Protein AF-A9KIR1-F1 (afdb_monomer)

Mean predicted aligned error: 11.6 Å

Nearest PDB structures (foldseek):
  5v1u-assembly2_B  TM=8.417E-01  e=5.362E-03  Thermobaculum terrenum ATCC BAA-798
  8hkr-assembly1_A  TM=7.792E-01  e=3.124E-01  Mycobacterium tuberculosis H37Rv
  2jps-assembly1_A  TM=5.452E-01  e=4.599E+00  Saccharomyces cerevisiae
  5jgm-assembly1_A-2  TM=2.901E-01  e=7.584E+00  Zymomonas mobilis subsp. mobilis ZM4 = ATCC 31821

Foldseek 3Di:
DDQDFQPCDVPQWDDDDQWIWGHDPVGIDIDGQLRRQLNVVRRLADDLLRSLVSSCVVNDPDDSVVSSVVSVVSQVVCVVRVRDDPVSPPVVVVVVVPVVVVPPPDDDDD

Sequence (110 aa):
MWNYKPCKMKYSYLYENESVIIYHGKGAIKLTSAGMYFWEFANGKRTVSELVDMIEEYLGLYDKQTIYKNTIKLMIDLHEKELIILNWDPLLKDRMSQDITDEIGGVVYE

InterPro domains:
  IPR008792 Coenzyme PQQ synthesis protein D [PF05402] (18-84)
  IPR041881 Coenzyme PQQ synthesis protein D superfamily [G3DSA:1.10.10.1150] (7-85)

Radius of gyration: 17.55 Å; Cα contacts (8 Å, |Δi|>4): 105; chains: 1; 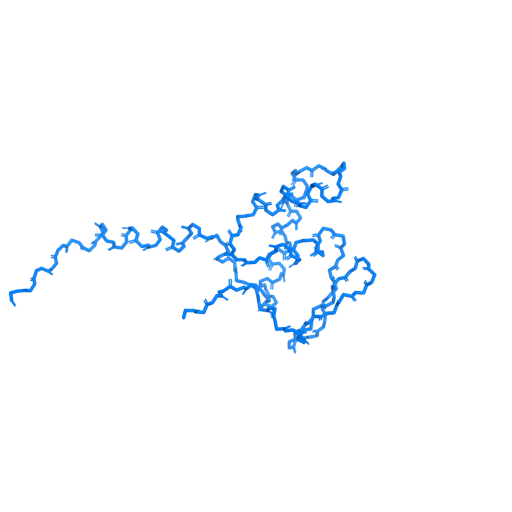bounding box: 41×52×40 Å

Solvent-accessible surface area (backbone atoms only — not comparable to full-atom values): 6666 Å² total; per-residue (Å²): 132,84,80,62,46,48,79,75,50,91,84,34,51,49,81,54,93,75,27,32,38,39,54,53,102,91,48,72,48,76,30,48,63,67,48,28,49,46,59,69,70,56,51,45,74,52,45,72,66,59,51,37,54,54,40,37,69,75,70,46,98,59,61,64,70,60,50,43,55,51,50,54,52,49,50,52,60,34,30,82,66,70,53,39,69,85,84,38,45,51,61,56,65,60,48,59,60,52,60,58,59,70,71,56,69,81,82,85,80,134

Structure (mmCIF, N/CA/C/O backbone):
data_AF-A9KIR1-F1
#
_entry.id   AF-A9KIR1-F1
#
loop_
_atom_site.group_PDB
_atom_site.id
_atom_site.type_symbol
_atom_site.label_atom_id
_atom_site.label_alt_id
_atom_site.label_comp_id
_atom_site.label_asym_id
_atom_site.label_entity_id
_atom_site.label_seq_id
_atom_site.pdbx_PDB_ins_code
_atom_site.Cartn_x
_atom_site.Cartn_y
_atom_site.Cartn_z
_atom_site.occupancy
_atom_site.B_iso_or_equiv
_atom_site.auth_seq_id
_atom_site.auth_comp_id
_atom_site.auth_asym_id
_atom_site.auth_atom_id
_atom_site.pdbx_PDB_model_num
ATOM 1 N N . MET A 1 1 ? 21.539 -9.207 9.187 1.00 31.80 1 MET A N 1
ATOM 2 C CA . MET A 1 1 ? 20.079 -9.367 9.363 1.00 31.80 1 MET A CA 1
ATOM 3 C C . MET A 1 1 ? 19.391 -8.452 8.356 1.00 31.80 1 MET A C 1
ATOM 5 O O . MET A 1 1 ? 19.521 -7.240 8.469 1.00 31.80 1 MET A O 1
ATOM 9 N N . TRP A 1 2 ? 18.798 -9.004 7.295 1.00 30.23 2 TRP A N 1
ATOM 10 C CA . TRP A 1 2 ? 18.184 -8.200 6.233 1.00 30.23 2 TRP A CA 1
ATOM 11 C C . TRP A 1 2 ? 16.809 -7.726 6.708 1.00 30.23 2 TRP A C 1
ATOM 13 O O . TRP A 1 2 ? 15.902 -8.529 6.915 1.00 30.23 2 TRP A O 1
ATOM 23 N N . ASN A 1 3 ? 16.681 -6.420 6.940 1.00 38.34 3 ASN A N 1
ATOM 24 C CA . ASN A 1 3 ? 15.409 -5.779 7.251 1.00 38.34 3 ASN A CA 1
ATOM 25 C C . ASN A 1 3 ? 14.489 -5.921 6.031 1.00 38.34 3 ASN A C 1
ATOM 27 O O . ASN A 1 3 ? 14.649 -5.191 5.055 1.00 38.34 3 ASN A O 1
ATOM 31 N N . TYR A 1 4 ? 13.553 -6.871 6.081 1.00 39.56 4 TYR A N 1
ATOM 32 C CA . TYR A 1 4 ? 12.512 -7.052 5.070 1.00 39.56 4 TYR A CA 1
ATOM 33 C C . TYR A 1 4 ? 11.566 -5.847 5.098 1.00 39.56 4 TYR A C 1
ATOM 35 O O . TYR A 1 4 ? 10.570 -5.825 5.815 1.00 39.56 4 TYR A O 1
ATOM 43 N N . LYS A 1 5 ? 11.914 -4.812 4.338 1.00 46.56 5 LYS A N 1
ATOM 44 C CA . LYS A 1 5 ? 10.958 -3.820 3.853 1.00 46.56 5 LYS A CA 1
ATOM 45 C C . LYS A 1 5 ? 10.278 -4.419 2.606 1.00 46.56 5 LYS A C 1
ATOM 47 O O . LYS A 1 5 ? 10.885 -5.285 1.971 1.00 46.56 5 LYS A O 1
ATOM 52 N N . PRO A 1 6 ? 9.091 -3.942 2.183 1.00 53.19 6 PRO A N 1
ATOM 53 C CA . PRO A 1 6 ? 8.756 -4.023 0.751 1.00 53.19 6 PRO A CA 1
ATOM 54 C C . PRO A 1 6 ? 9.975 -3.560 -0.045 1.00 53.19 6 PRO A C 1
ATOM 56 O O . PRO A 1 6 ? 10.718 -2.728 0.480 1.00 53.19 6 PRO A O 1
ATOM 59 N N . CYS A 1 7 ? 10.197 -4.075 -1.253 1.00 55.50 7 CYS A N 1
ATOM 60 C CA . CYS A 1 7 ? 11.360 -3.773 -2.095 1.00 55.50 7 CYS A CA 1
ATOM 61 C C . CYS A 1 7 ? 11.441 -2.275 -2.486 1.00 55.50 7 CYS A C 1
ATOM 63 O O . CYS A 1 7 ? 11.311 -1.891 -3.643 1.00 55.50 7 CYS A O 1
ATOM 65 N N . LYS A 1 8 ? 11.659 -1.399 -1.504 1.00 55.91 8 LYS A N 1
ATOM 66 C CA . LYS A 1 8 ? 11.862 0.039 -1.595 1.00 55.91 8 LYS A CA 1
ATOM 67 C C . LYS A 1 8 ? 13.346 0.234 -1.839 1.00 55.91 8 LYS A C 1
ATOM 69 O O . LYS A 1 8 ? 14.107 0.558 -0.926 1.00 55.91 8 LYS A O 1
ATOM 74 N N . MET A 1 9 ? 13.774 -0.015 -3.070 1.00 63.16 9 MET A N 1
ATOM 75 C CA . MET A 1 9 ? 15.053 0.516 -3.517 1.00 63.16 9 MET A CA 1
ATOM 76 C C . MET A 1 9 ? 14.840 2.007 -3.779 1.00 63.16 9 MET A C 1
ATOM 78 O O . MET A 1 9 ? 13.855 2.397 -4.392 1.00 63.16 9 MET A O 1
ATOM 82 N N . LYS A 1 10 ? 15.744 2.865 -3.295 1.00 55.31 10 LYS A N 1
ATOM 83 C CA . LYS A 1 10 ? 15.602 4.337 -3.349 1.00 55.31 10 LYS A CA 1
ATOM 84 C C . LYS A 1 10 ? 15.368 4.896 -4.770 1.00 55.31 10 LYS A C 1
ATOM 86 O O . LYS A 1 10 ? 14.944 6.033 -4.909 1.00 55.31 10 LYS A O 1
ATOM 91 N N . TYR A 1 11 ? 15.627 4.093 -5.802 1.00 62.25 11 TYR A N 1
ATOM 92 C CA . TYR A 1 11 ? 15.481 4.433 -7.219 1.00 62.25 11 TYR A CA 1
ATOM 93 C C . TYR A 1 11 ? 14.358 3.661 -7.933 1.00 62.25 11 TYR A C 1
ATOM 95 O O . TYR A 1 11 ? 14.223 3.782 -9.145 1.00 62.25 11 TYR A O 1
ATOM 103 N N . SER A 1 12 ? 13.569 2.852 -7.216 1.00 75.00 12 SER A N 1
ATOM 104 C CA . SER A 1 12 ? 12.467 2.069 -7.793 1.00 75.00 12 SER A CA 1
ATOM 105 C C . SER A 1 12 ? 11.098 2.728 -7.630 1.00 75.00 12 SER A C 1
ATOM 107 O O . SER A 1 12 ? 10.098 2.134 -8.017 1.00 75.00 12 SER A O 1
ATOM 109 N N . TYR A 1 13 ? 11.017 3.941 -7.076 1.00 85.50 13 TYR A N 1
ATOM 110 C CA . TYR A 1 13 ? 9.764 4.687 -6.994 1.00 85.50 13 TYR A CA 1
ATOM 111 C C . TYR A 1 13 ? 9.982 6.205 -6.962 1.00 85.50 13 TYR A C 1
ATOM 113 O O . TYR A 1 13 ? 11.051 6.681 -6.581 1.00 85.50 13 TYR A O 1
ATOM 121 N N . LEU A 1 14 ? 8.954 6.954 -7.354 1.00 89.12 14 LEU A N 1
ATOM 122 C CA . LEU A 1 14 ? 8.921 8.413 -7.402 1.00 89.12 14 LEU A CA 1
ATOM 123 C C . LEU A 1 14 ? 7.596 8.914 -6.820 1.00 89.12 14 LEU A C 1
ATOM 125 O O . LEU A 1 14 ? 6.537 8.410 -7.183 1.00 89.12 14 LEU A 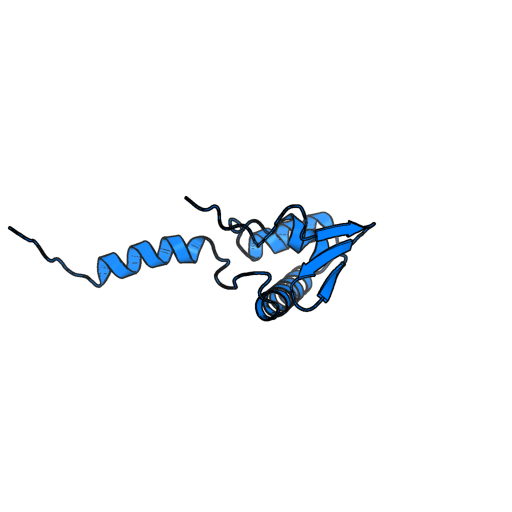O 1
ATOM 129 N N . TYR A 1 15 ? 7.650 9.913 -5.941 1.00 87.31 15 TYR A N 1
ATOM 130 C CA . TYR A 1 15 ? 6.454 10.636 -5.507 1.00 87.31 15 TYR A CA 1
ATOM 131 C C . TYR A 1 15 ? 6.161 11.782 -6.479 1.00 87.31 15 TYR A C 1
ATOM 133 O O . TYR A 1 15 ? 7.034 12.608 -6.739 1.00 87.31 15 TYR A O 1
ATOM 141 N N . GLU A 1 16 ? 4.930 11.839 -6.983 1.00 89.31 16 GLU A N 1
ATOM 142 C CA . GLU A 1 16 ? 4.427 12.922 -7.832 1.00 89.31 16 GLU A CA 1
ATOM 143 C C . GLU A 1 16 ? 3.033 13.344 -7.357 1.00 89.31 16 GLU A C 1
ATOM 145 O O . GLU A 1 16 ? 2.080 12.562 -7.437 1.00 89.31 16 GLU A O 1
ATOM 150 N N . ASN A 1 17 ? 2.895 14.593 -6.902 1.00 86.25 17 ASN A N 1
ATOM 151 C CA . ASN A 1 17 ? 1.651 15.135 -6.343 1.00 86.25 17 ASN A CA 1
ATOM 152 C C . ASN A 1 17 ? 1.065 14.204 -5.255 1.00 86.25 17 ASN A C 1
ATOM 154 O O . ASN A 1 17 ? 1.744 13.891 -4.283 1.00 86.25 17 ASN A O 1
ATOM 158 N N . GLU A 1 18 ? -0.174 13.733 -5.438 1.00 86.62 18 GLU A N 1
ATOM 159 C CA . GLU A 1 18 ? -0.899 12.815 -4.542 1.00 86.62 18 GLU A CA 1
ATOM 160 C C . GLU A 1 18 ? -0.758 11.339 -4.962 1.00 86.62 18 GLU A C 1
ATOM 162 O O . GLU A 1 18 ? -1.690 10.530 -4.858 1.00 86.62 18 GLU A O 1
ATOM 167 N N . SER A 1 19 ? 0.395 10.985 -5.531 1.00 91.88 19 SER A N 1
ATOM 168 C CA . SER A 1 19 ? 0.642 9.639 -6.027 1.00 91.88 19 SER A CA 1
ATOM 169 C C . SER A 1 19 ? 2.085 9.190 -5.869 1.00 91.88 19 SER A C 1
ATOM 171 O O . SER A 1 19 ? 3.011 9.996 -5.789 1.00 91.88 19 SER A O 1
ATOM 173 N N . VAL A 1 20 ? 2.271 7.872 -5.869 1.00 91.19 20 VAL A N 1
ATOM 174 C CA . VAL A 1 20 ? 3.583 7.237 -5.977 1.00 91.19 20 VAL A CA 1
ATOM 175 C C . VAL A 1 20 ? 3.621 6.346 -7.209 1.00 91.19 20 VAL A C 1
ATOM 177 O O . VAL A 1 20 ? 2.733 5.524 -7.433 1.00 91.19 20 VAL A O 1
ATOM 180 N N . ILE A 1 21 ? 4.650 6.526 -8.026 1.00 91.06 21 ILE A N 1
ATOM 181 C CA . ILE A 1 21 ? 4.940 5.706 -9.196 1.00 91.06 21 ILE A CA 1
ATOM 182 C C . ILE A 1 21 ? 6.008 4.700 -8.790 1.00 91.06 21 ILE A C 1
ATOM 184 O O . ILE A 1 21 ? 7.064 5.100 -8.317 1.00 91.06 21 ILE A O 1
ATOM 188 N N . ILE A 1 22 ? 5.751 3.408 -8.962 1.00 89.31 22 ILE A N 1
ATOM 189 C CA . ILE A 1 22 ? 6.681 2.322 -8.641 1.00 89.31 22 ILE A CA 1
ATOM 190 C C . ILE A 1 22 ? 7.121 1.673 -9.950 1.00 89.31 22 ILE A C 1
ATOM 192 O O . ILE A 1 22 ? 6.294 1.183 -10.718 1.00 89.31 22 ILE A O 1
ATOM 196 N N . TYR A 1 23 ? 8.426 1.659 -10.191 1.00 85.38 23 TYR A N 1
ATOM 197 C CA . TYR A 1 23 ? 9.060 1.056 -11.355 1.00 85.38 23 TYR A CA 1
ATOM 198 C C . TYR A 1 23 ? 9.461 -0.386 -11.048 1.00 85.38 23 TYR A C 1
ATOM 200 O O . TYR A 1 23 ? 10.110 -0.668 -10.039 1.00 85.38 23 TYR A O 1
ATOM 208 N N . HIS A 1 24 ? 9.101 -1.302 -11.940 1.00 79.56 24 HIS A N 1
ATOM 209 C CA . HIS A 1 24 ? 9.440 -2.718 -11.853 1.00 79.56 24 HIS A CA 1
ATOM 210 C C . HIS A 1 24 ? 9.734 -3.300 -13.237 1.00 79.56 24 HIS A C 1
ATOM 212 O O . HIS A 1 24 ? 9.536 -2.650 -14.261 1.00 79.56 24 HIS A O 1
ATOM 218 N N . GLY A 1 25 ? 10.206 -4.548 -13.291 1.00 77.62 25 GLY A N 1
ATOM 219 C CA . GLY A 1 25 ? 10.684 -5.155 -14.541 1.00 77.62 25 GLY A CA 1
ATOM 220 C C . GLY A 1 25 ? 9.649 -5.239 -15.672 1.00 77.62 25 GLY A C 1
ATOM 221 O O . GLY A 1 25 ? 10.033 -5.380 -16.827 1.00 77.62 25 GLY A O 1
ATOM 222 N N . LYS A 1 26 ? 8.348 -5.132 -15.364 1.00 80.19 26 LYS A N 1
ATOM 223 C CA . LYS A 1 26 ? 7.257 -5.186 -16.354 1.00 80.19 26 LYS A CA 1
ATOM 224 C C . LYS A 1 26 ? 6.651 -3.809 -16.670 1.00 80.19 26 LYS A C 1
ATOM 226 O O . LYS A 1 26 ? 5.699 -3.744 -17.440 1.00 80.19 26 LYS A O 1
ATOM 231 N N . GLY A 1 27 ? 7.174 -2.724 -16.095 1.00 84.94 27 GLY A N 1
ATOM 232 C CA . GLY A 1 27 ? 6.686 -1.365 -16.332 1.00 84.94 27 GLY A CA 1
ATOM 233 C C . GLY A 1 27 ? 6.628 -0.515 -15.067 1.00 84.94 27 GLY A C 1
ATOM 234 O O . GLY A 1 27 ? 7.381 -0.720 -14.118 1.00 84.94 27 GLY A O 1
ATOM 235 N N . ALA A 1 28 ? 5.730 0.466 -15.065 1.00 88.62 28 ALA A N 1
ATOM 236 C CA . ALA A 1 28 ? 5.479 1.321 -13.916 1.00 88.62 28 ALA A CA 1
ATOM 237 C C . ALA A 1 28 ? 4.023 1.185 -13.471 1.00 88.62 28 ALA A C 1
ATOM 239 O O . ALA A 1 28 ? 3.116 1.136 -14.303 1.00 88.62 28 ALA A O 1
ATOM 240 N N . ILE A 1 29 ? 3.802 1.168 -12.161 1.00 90.25 29 ILE A N 1
ATOM 241 C CA . ILE A 1 29 ? 2.469 1.277 -11.574 1.00 90.25 29 ILE A CA 1
ATOM 242 C C . ILE A 1 29 ? 2.338 2.596 -10.834 1.00 90.25 29 ILE A C 1
ATOM 244 O O . ILE A 1 29 ? 3.297 3.075 -10.238 1.00 90.25 29 ILE A O 1
ATOM 248 N N . LYS A 1 30 ? 1.141 3.172 -10.848 1.00 92.12 30 LYS A N 1
ATOM 249 C CA . LYS A 1 30 ? 0.826 4.397 -10.121 1.00 92.12 30 LYS A CA 1
ATOM 250 C C . LYS A 1 30 ? -0.169 4.077 -9.016 1.00 92.12 30 LYS A C 1
ATOM 252 O O . LYS A 1 30 ? -1.250 3.568 -9.298 1.00 92.12 30 LYS A O 1
ATOM 257 N N . LEU A 1 31 ? 0.190 4.385 -7.777 1.00 91.06 31 LEU A N 1
ATOM 258 C CA . LEU A 1 31 ? -0.700 4.302 -6.625 1.00 91.06 31 LEU A CA 1
ATOM 259 C C . LEU A 1 31 ? -1.163 5.707 -6.246 1.00 91.06 31 LEU A C 1
ATOM 261 O O . LEU A 1 31 ? -0.351 6.626 -6.162 1.00 91.06 31 LEU A O 1
ATOM 265 N N . THR A 1 32 ? -2.460 5.866 -6.006 1.00 89.75 32 THR A N 1
ATOM 266 C CA . THR A 1 32 ? -3.097 7.137 -5.631 1.00 89.75 32 THR A CA 1
ATOM 267 C C . THR A 1 32 ? -3.841 6.990 -4.308 1.00 89.75 32 THR A C 1
ATOM 269 O O . THR A 1 32 ? -4.200 5.874 -3.915 1.00 89.75 32 THR A O 1
ATOM 272 N N . SER A 1 33 ? -4.105 8.111 -3.631 1.00 86.50 33 SER A N 1
ATOM 273 C CA . SER A 1 33 ? -4.960 8.161 -2.432 1.00 86.50 33 SER A CA 1
ATOM 274 C C . SER A 1 33 ? -4.528 7.118 -1.379 1.00 86.50 33 SER A C 1
ATOM 276 O O . SER A 1 33 ? -3.361 7.089 -0.990 1.00 86.50 33 SER A O 1
ATOM 278 N N . ALA A 1 34 ? -5.419 6.208 -0.961 1.00 84.06 34 ALA A N 1
ATOM 279 C CA . ALA A 1 34 ? -5.122 5.133 -0.008 1.00 84.06 34 ALA A CA 1
ATOM 280 C C . ALA A 1 34 ? -3.912 4.269 -0.395 1.00 84.06 34 ALA A C 1
ATOM 282 O O . ALA A 1 34 ? -3.165 3.843 0.480 1.00 84.06 34 ALA A O 1
ATOM 283 N N . GLY A 1 35 ? -3.681 4.032 -1.691 1.00 86.25 35 GLY A N 1
ATOM 284 C CA . GLY A 1 35 ? -2.549 3.225 -2.145 1.00 86.25 35 GLY A CA 1
ATOM 285 C C . GLY A 1 35 ? -1.197 3.904 -1.932 1.00 86.25 35 GLY A C 1
ATOM 286 O O . GLY A 1 35 ? -0.208 3.226 -1.657 1.00 86.25 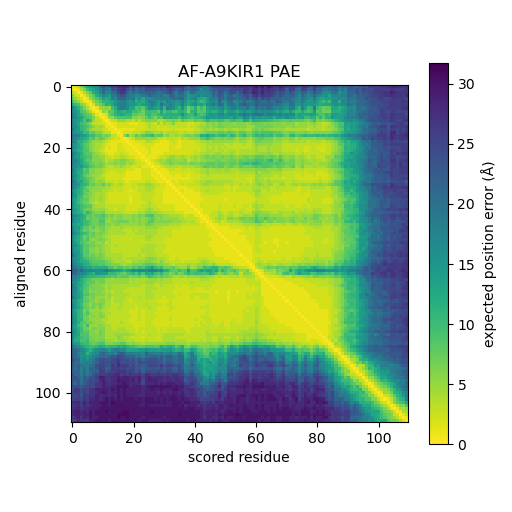35 GLY A O 1
ATOM 287 N N . MET A 1 36 ? -1.156 5.238 -1.999 1.00 89.19 36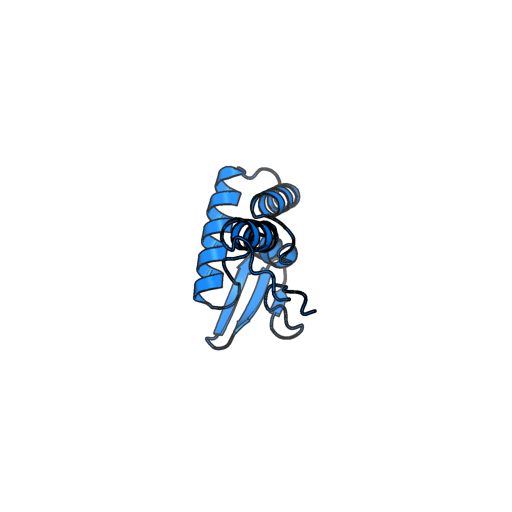 MET A N 1
ATOM 288 C CA . MET A 1 36 ? 0.045 6.013 -1.685 1.00 89.19 36 MET A CA 1
ATOM 289 C C . MET A 1 36 ? 0.376 5.917 -0.192 1.00 89.19 36 MET A C 1
ATOM 291 O O . MET A 1 36 ? 1.516 5.623 0.163 1.00 89.19 36 MET A O 1
ATOM 295 N N . TYR A 1 37 ? -0.622 6.099 0.676 1.00 88.19 37 TYR A N 1
ATOM 296 C CA . TYR A 1 37 ? -0.443 5.977 2.127 1.00 88.19 37 TYR A CA 1
ATOM 297 C C . TYR A 1 37 ? -0.101 4.549 2.548 1.00 88.19 37 TYR A C 1
ATOM 299 O O . TYR A 1 37 ? 0.798 4.348 3.363 1.00 88.19 37 TYR A O 1
ATOM 307 N N . PHE A 1 38 ? -0.740 3.551 1.930 1.00 87.94 38 PHE A N 1
ATOM 308 C CA . PHE A 1 38 ? -0.340 2.158 2.083 1.00 87.94 38 PHE A CA 1
ATOM 309 C C . PHE A 1 38 ? 1.144 1.998 1.760 1.00 87.94 38 PHE A C 1
ATOM 311 O O . PHE A 1 38 ? 1.892 1.510 2.601 1.00 87.94 38 PHE A O 1
ATOM 318 N N . TRP A 1 39 ? 1.591 2.453 0.584 1.00 86.94 39 TRP A N 1
ATOM 319 C CA . TRP A 1 39 ? 2.993 2.336 0.189 1.00 86.94 39 TRP A CA 1
ATOM 320 C C . TRP A 1 39 ? 3.930 3.031 1.171 1.00 86.94 39 TRP A C 1
ATOM 322 O O . TRP A 1 39 ? 4.963 2.459 1.510 1.00 86.94 39 TRP A O 1
ATOM 332 N N . GLU A 1 40 ? 3.576 4.211 1.676 1.00 85.19 40 GLU A N 1
ATOM 333 C CA . GLU A 1 40 ? 4.363 4.946 2.669 1.00 85.19 40 GLU A CA 1
ATOM 334 C C . GLU A 1 40 ? 4.522 4.141 3.970 1.00 85.19 40 GLU A C 1
ATOM 336 O O . GLU A 1 40 ? 5.647 3.850 4.398 1.00 85.19 40 GLU A O 1
ATOM 341 N N . PHE A 1 41 ? 3.412 3.686 4.558 1.00 84.69 41 PHE A N 1
ATOM 342 C CA . PHE A 1 41 ? 3.397 3.037 5.874 1.00 84.69 41 PHE A CA 1
ATOM 343 C C . PHE A 1 41 ? 3.813 1.570 5.855 1.00 84.69 41 PHE A C 1
ATOM 345 O O . PHE A 1 41 ? 4.261 1.036 6.879 1.00 84.69 41 PHE A O 1
ATOM 352 N N . ALA A 1 42 ? 3.730 0.940 4.688 1.00 80.50 42 ALA A N 1
ATOM 353 C CA . ALA A 1 42 ? 4.161 -0.415 4.444 1.00 80.50 42 ALA A CA 1
ATOM 354 C C . ALA A 1 42 ? 5.681 -0.545 4.696 1.00 80.50 42 ALA A C 1
ATOM 356 O O . ALA A 1 42 ? 6.526 -0.137 3.894 1.00 80.50 42 ALA A O 1
ATOM 357 N N . ASN A 1 43 ? 6.046 -1.106 5.854 1.00 73.75 43 ASN A N 1
ATOM 358 C CA . ASN A 1 43 ? 7.436 -1.286 6.287 1.00 73.75 43 ASN A CA 1
ATOM 359 C C . ASN A 1 43 ? 7.778 -2.714 6.757 1.00 73.75 43 ASN A C 1
ATOM 361 O O . ASN A 1 43 ? 8.874 -2.913 7.279 1.00 73.75 43 ASN A O 1
ATOM 365 N N . GLY A 1 44 ? 6.860 -3.675 6.596 1.00 71.62 44 GLY A N 1
ATOM 366 C CA . GLY A 1 44 ? 7.031 -5.069 7.025 1.00 71.62 44 GLY A CA 1
ATOM 367 C C . GLY A 1 44 ? 7.001 -5.296 8.542 1.00 71.62 44 GLY A C 1
ATOM 368 O O . GLY A 1 44 ? 7.315 -6.392 8.990 1.00 71.62 44 GLY A O 1
ATOM 369 N N . LYS A 1 45 ? 6.668 -4.272 9.342 1.00 73.94 45 LYS A N 1
ATOM 370 C CA . LYS A 1 45 ? 6.575 -4.349 10.813 1.00 73.94 45 LYS A CA 1
ATOM 371 C C . LYS A 1 45 ? 5.168 -4.112 11.355 1.00 73.94 45 LYS A C 1
ATOM 373 O O . LYS A 1 45 ? 4.976 -4.188 12.559 1.00 73.94 45 LYS A O 1
ATOM 378 N N . ARG A 1 46 ? 4.226 -3.767 10.481 1.00 77.75 46 ARG A N 1
ATOM 379 C CA . ARG A 1 46 ? 2.848 -3.432 10.834 1.00 77.75 46 ARG A CA 1
ATOM 380 C C . ARG A 1 46 ? 1.907 -4.460 10.244 1.00 77.75 46 ARG A C 1
ATOM 382 O O . ARG A 1 46 ? 2.064 -4.834 9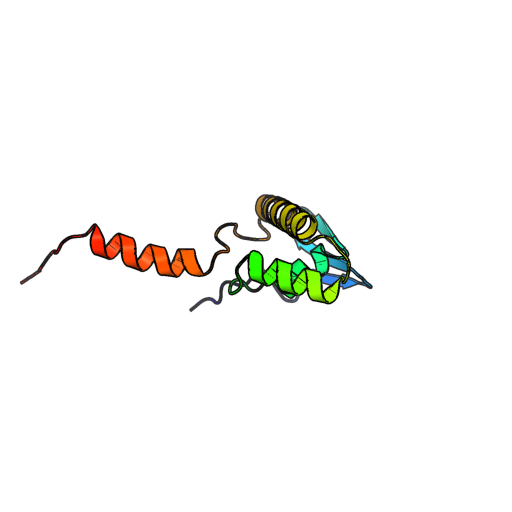.079 1.00 77.75 46 ARG A O 1
ATOM 389 N N . THR A 1 47 ? 0.937 -4.869 11.043 1.00 83.69 47 THR A N 1
ATOM 390 C CA . THR A 1 47 ? -0.207 -5.668 10.616 1.00 83.69 47 THR A CA 1
ATOM 391 C C . THR A 1 47 ? -1.064 -4.883 9.623 1.00 83.69 47 THR A C 1
ATOM 393 O O . THR A 1 47 ? -1.009 -3.653 9.547 1.00 83.69 47 THR A O 1
ATOM 396 N N . VAL A 1 48 ? -1.906 -5.589 8.865 1.00 84.62 48 VAL A N 1
ATOM 397 C CA . VAL A 1 48 ? -2.856 -4.933 7.953 1.00 84.62 48 VAL A CA 1
ATOM 398 C C . VAL A 1 48 ? -3.826 -4.027 8.715 1.00 84.62 48 VAL A C 1
ATOM 400 O O . VAL A 1 48 ? -4.157 -2.958 8.216 1.00 84.62 48 VAL A 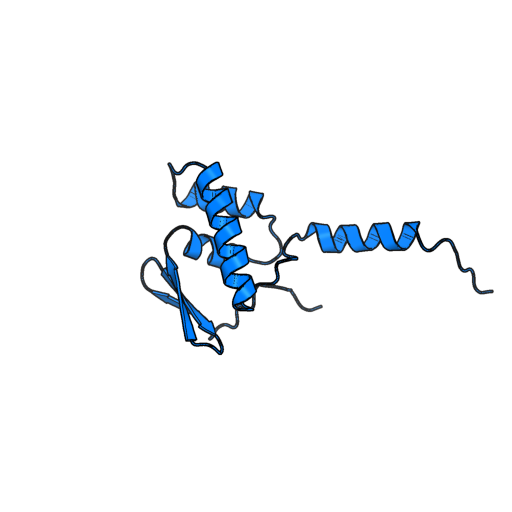O 1
ATOM 403 N N . SER A 1 49 ? -4.244 -4.411 9.927 1.00 87.00 49 SER A N 1
ATOM 404 C CA . SER A 1 49 ? -5.135 -3.582 10.751 1.00 87.00 49 SER A CA 1
ATOM 405 C C . SER A 1 49 ? -4.488 -2.244 11.099 1.00 87.00 49 SER A C 1
ATOM 407 O O . SER A 1 49 ? -5.089 -1.206 10.857 1.00 87.00 49 SER A O 1
ATOM 409 N N . GLU A 1 50 ? -3.237 -2.257 11.570 1.00 88.38 50 GLU A N 1
ATOM 410 C CA . GLU A 1 50 ? -2.503 -1.027 11.895 1.00 88.38 50 GLU A CA 1
ATOM 411 C C . GLU A 1 50 ? -2.292 -0.145 10.657 1.00 88.38 50 GLU A C 1
ATOM 413 O O . GLU A 1 50 ? -2.362 1.077 10.745 1.00 88.38 50 GLU A O 1
ATOM 418 N N . LEU A 1 51 ? -2.053 -0.745 9.483 1.00 88.50 51 LEU A N 1
ATOM 419 C CA . LEU A 1 51 ? -1.973 0.014 8.232 1.00 88.50 51 LEU A CA 1
ATOM 420 C C . LEU A 1 51 ? -3.311 0.676 7.887 1.00 88.50 51 LEU A C 1
ATOM 422 O O . LEU A 1 51 ? -3.320 1.833 7.478 1.00 88.50 51 LEU A O 1
ATOM 426 N N . VAL A 1 52 ? -4.428 -0.034 8.055 1.00 90.06 52 VAL A N 1
ATOM 427 C CA . VAL A 1 52 ? -5.774 0.496 7.799 1.00 90.06 52 VAL A CA 1
ATOM 428 C C . VAL A 1 52 ? -6.110 1.632 8.759 1.00 90.06 52 VAL A C 1
ATOM 430 O O . VAL A 1 52 ? -6.612 2.651 8.297 1.00 90.06 52 VAL A O 1
ATOM 433 N N . ASP A 1 53 ? -5.774 1.498 10.042 1.00 91.31 53 ASP A N 1
ATOM 434 C CA . ASP A 1 53 ? -5.962 2.549 11.050 1.00 91.31 53 ASP A CA 1
ATOM 435 C C . ASP A 1 53 ? -5.206 3.829 10.666 1.00 91.31 53 ASP A C 1
ATOM 437 O O . ASP A 1 53 ? -5.765 4.924 10.684 1.00 91.31 53 ASP A O 1
ATOM 441 N N . MET A 1 54 ? -3.948 3.691 10.232 1.00 90.12 54 MET A N 1
ATOM 442 C CA . MET A 1 54 ? -3.149 4.827 9.769 1.00 90.12 54 MET A CA 1
ATOM 443 C C . MET A 1 54 ? -3.707 5.439 8.478 1.00 90.12 54 MET A C 1
ATOM 445 O O . MET A 1 54 ? -3.723 6.653 8.321 1.00 90.12 54 MET A O 1
ATOM 449 N N . ILE A 1 55 ? -4.158 4.626 7.522 1.00 90.44 55 ILE A N 1
ATOM 450 C CA . ILE A 1 55 ? -4.739 5.139 6.272 1.00 90.44 55 ILE A CA 1
ATOM 451 C C . ILE A 1 55 ? -6.053 5.886 6.552 1.00 90.44 55 ILE A C 1
ATOM 453 O O . ILE A 1 55 ? -6.288 6.935 5.954 1.00 90.44 55 ILE A O 1
ATOM 457 N N . GLU A 1 56 ? -6.886 5.372 7.460 1.00 91.38 56 GLU A N 1
ATOM 458 C CA . GLU A 1 56 ? -8.122 6.014 7.924 1.00 91.38 56 GLU A CA 1
A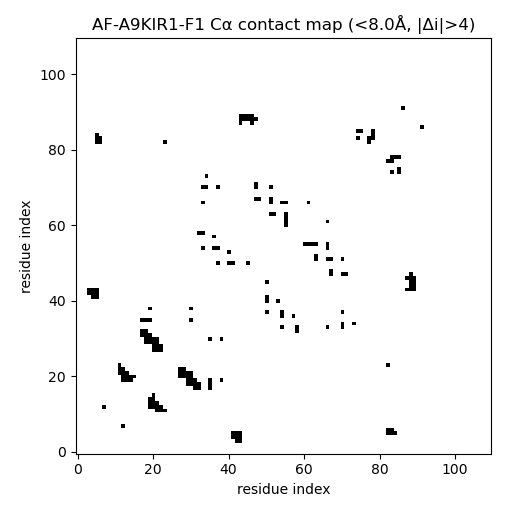TOM 459 C C . GLU A 1 56 ? -7.833 7.387 8.544 1.00 91.38 56 GLU A C 1
ATOM 461 O O . GLU A 1 56 ? -8.439 8.377 8.140 1.00 91.38 56 GLU A O 1
ATOM 466 N N . GLU A 1 57 ? -6.846 7.474 9.441 1.00 90.69 57 GLU A N 1
ATOM 467 C CA . GLU A 1 57 ? -6.437 8.733 10.077 1.00 90.69 57 GLU A CA 1
ATOM 468 C C . GLU A 1 57 ? -6.030 9.805 9.050 1.00 90.69 57 GLU A C 1
ATOM 470 O O . GLU A 1 57 ? -6.406 10.969 9.181 1.00 90.69 57 GLU A O 1
ATOM 475 N N . TYR A 1 58 ? -5.303 9.415 7.997 1.00 87.00 58 TYR A N 1
ATOM 476 C CA . TYR A 1 58 ? -4.816 10.351 6.978 1.00 87.00 58 TYR A CA 1
ATOM 477 C C . TYR A 1 58 ? -5.872 10.737 5.937 1.00 87.00 58 TYR A C 1
ATOM 479 O O . TYR A 1 58 ? -5.825 11.846 5.405 1.00 87.00 58 TYR A O 1
ATOM 487 N N . LEU A 1 59 ? -6.808 9.840 5.612 1.00 84.69 59 LEU A N 1
ATOM 488 C CA . LEU A 1 59 ? -7.851 10.102 4.617 1.00 84.69 59 LEU A CA 1
ATOM 489 C C . LEU A 1 59 ? -9.124 10.720 5.217 1.00 84.69 59 LEU A C 1
ATOM 491 O O . LEU A 1 59 ? -9.898 11.337 4.482 1.00 84.69 59 LEU A O 1
ATOM 495 N N . GLY A 1 60 ? -9.359 10.581 6.523 1.00 82.19 60 GLY A N 1
ATOM 496 C CA . GLY A 1 60 ? -10.534 11.120 7.207 1.00 82.19 60 GLY A CA 1
ATOM 497 C C . GLY A 1 60 ? -11.769 10.218 7.091 1.00 82.19 60 GLY A C 1
ATOM 498 O O . GLY A 1 60 ? -11.688 9.024 7.349 1.00 82.19 60 GLY A O 1
ATOM 499 N N . LEU A 1 61 ? -12.927 10.795 6.735 1.00 70.06 61 LEU A N 1
ATOM 500 C CA . LEU A 1 61 ? -14.283 10.200 6.810 1.00 70.06 61 LEU A CA 1
ATOM 501 C C . LEU A 1 61 ? -14.564 9.049 5.812 1.00 70.06 61 LEU A C 1
ATOM 503 O O . LEU A 1 61 ? -15.630 8.991 5.197 1.00 70.06 61 LEU A O 1
ATOM 507 N N . TYR A 1 62 ? -13.621 8.134 5.627 1.00 79.25 62 TYR A N 1
ATOM 508 C CA . TYR A 1 62 ? -13.798 6.932 4.824 1.00 79.25 62 TYR A CA 1
ATOM 509 C C . TYR A 1 62 ? -14.180 5.751 5.714 1.00 79.25 62 TYR A C 1
ATOM 511 O O . TYR A 1 62 ? -13.650 5.573 6.804 1.00 79.25 62 TYR A O 1
ATOM 519 N N . ASP A 1 63 ? -15.094 4.914 5.228 1.00 87.25 63 ASP A N 1
ATOM 520 C CA . ASP A 1 63 ? -15.496 3.698 5.930 1.00 87.25 63 ASP A CA 1
ATOM 521 C C . ASP A 1 63 ? -14.316 2.720 6.067 1.00 87.25 63 ASP A C 1
ATOM 523 O O . ASP A 1 63 ? -13.747 2.245 5.077 1.00 87.25 63 ASP A O 1
ATOM 527 N N . LYS A 1 64 ? -13.983 2.373 7.310 1.00 87.38 64 LYS A N 1
ATOM 528 C CA . LYS A 1 64 ? -12.869 1.491 7.663 1.00 87.38 64 LYS A CA 1
ATOM 529 C C . LYS A 1 64 ? -12.940 0.121 6.994 1.00 87.38 64 LYS A C 1
ATOM 531 O O . LYS A 1 64 ? -11.914 -0.406 6.561 1.00 87.38 64 LYS A O 1
ATOM 536 N N . GLN A 1 65 ? -14.136 -0.462 6.859 1.00 88.06 65 GLN A N 1
ATOM 537 C CA . GLN A 1 65 ? -14.281 -1.750 6.170 1.00 88.06 65 GLN A CA 1
ATOM 538 C C . GLN A 1 65 ? -13.929 -1.641 4.685 1.00 88.06 65 GLN A C 1
ATOM 540 O O . GLN A 1 65 ? -13.306 -2.543 4.118 1.00 88.06 65 GLN A O 1
ATOM 545 N N . THR A 1 66 ? -14.302 -0.535 4.053 1.00 88.12 66 THR A N 1
ATOM 546 C CA . THR A 1 66 ? -13.957 -0.231 2.666 1.00 88.12 66 THR A CA 1
ATOM 547 C C . THR A 1 66 ? -12.450 -0.032 2.505 1.00 88.12 66 THR A C 1
ATOM 549 O O . THR A 1 66 ? -11.858 -0.623 1.598 1.00 88.12 66 THR A O 1
ATOM 552 N N . ILE A 1 67 ? -11.799 0.711 3.410 1.00 88.56 67 ILE A N 1
ATOM 553 C CA . ILE A 1 67 ? -10.332 0.867 3.422 1.00 88.56 67 ILE A CA 1
ATOM 554 C C . ILE A 1 67 ? -9.650 -0.495 3.564 1.00 88.56 67 ILE A C 1
ATOM 556 O O . ILE A 1 67 ? -8.725 -0.797 2.809 1.00 88.56 67 ILE A O 1
ATOM 560 N N . TYR A 1 68 ? -10.136 -1.345 4.472 1.00 89.19 68 TYR A N 1
ATOM 561 C CA . TYR A 1 68 ? -9.601 -2.687 4.681 1.00 89.19 68 TYR A CA 1
ATOM 562 C C . TYR A 1 68 ? -9.685 -3.541 3.412 1.00 89.19 68 TYR A C 1
ATOM 564 O O . TYR A 1 68 ? -8.669 -4.052 2.940 1.00 89.19 68 TYR A O 1
ATOM 572 N N . LYS A 1 69 ? -10.873 -3.648 2.799 1.00 87.62 69 LYS A N 1
ATOM 573 C CA . LYS A 1 69 ? -11.072 -4.419 1.558 1.00 87.62 69 LYS A CA 1
ATOM 574 C C . LYS A 1 69 ? -10.173 -3.922 0.425 1.00 87.62 69 LYS A C 1
ATOM 576 O O . LYS A 1 69 ? -9.557 -4.730 -0.270 1.00 87.62 69 LYS A O 1
ATOM 581 N N . ASN A 1 70 ? -10.063 -2.604 0.266 1.00 86.94 70 ASN A N 1
ATOM 582 C CA . ASN A 1 70 ? -9.214 -1.998 -0.757 1.00 86.94 70 ASN A CA 1
ATOM 583 C C . ASN A 1 70 ? -7.723 -2.228 -0.482 1.00 86.94 70 ASN A C 1
ATOM 585 O O . ASN A 1 70 ? -6.970 -2.489 -1.416 1.00 86.94 70 ASN A O 1
ATOM 589 N N . THR A 1 71 ? -7.306 -2.195 0.785 1.00 87.62 71 THR A N 1
ATOM 590 C CA . THR A 1 71 ? -5.927 -2.491 1.201 1.00 87.62 71 THR A CA 1
ATOM 591 C C . THR A 1 71 ? -5.554 -3.935 0.884 1.00 87.62 71 THR A C 1
ATOM 593 O O . THR A 1 71 ? -4.515 -4.175 0.276 1.00 87.62 71 THR A O 1
ATOM 596 N N . ILE A 1 72 ? -6.422 -4.898 1.210 1.00 87.38 72 ILE A N 1
ATOM 597 C CA . ILE A 1 72 ? -6.202 -6.313 0.876 1.00 87.38 72 ILE A CA 1
ATOM 598 C C . ILE A 1 72 ? -6.101 -6.513 -0.638 1.00 87.38 72 ILE A C 1
ATOM 600 O O . ILE A 1 72 ? -5.172 -7.168 -1.110 1.00 87.38 72 ILE A O 1
ATOM 604 N N . LYS A 1 73 ? -7.016 -5.915 -1.412 1.00 88.75 73 LYS A N 1
ATOM 605 C CA . LYS A 1 73 ? -6.981 -5.995 -2.877 1.00 88.75 73 LYS A CA 1
ATOM 606 C C . LYS A 1 73 ? -5.672 -5.434 -3.438 1.00 88.75 73 LYS A C 1
ATOM 608 O O . LYS A 1 73 ? -5.023 -6.093 -4.241 1.00 88.75 73 LYS A O 1
ATOM 613 N N . LEU A 1 74 ? -5.249 -4.265 -2.956 1.00 87.94 74 LEU A N 1
ATOM 614 C CA . LEU A 1 74 ? -3.980 -3.658 -3.346 1.00 87.94 74 LEU A CA 1
ATOM 615 C C . LEU A 1 74 ? -2.785 -4.558 -3.002 1.00 87.94 74 LEU A C 1
ATOM 617 O O . LEU A 1 74 ? -1.869 -4.690 -3.808 1.00 87.94 74 LEU A O 1
ATOM 621 N N . MET A 1 75 ? -2.782 -5.190 -1.827 1.00 85.81 75 MET A N 1
ATOM 622 C CA . MET A 1 75 ? -1.711 -6.107 -1.436 1.00 85.81 75 MET A CA 1
ATOM 623 C C . MET A 1 75 ? -1.602 -7.303 -2.385 1.00 85.81 75 MET A C 1
ATOM 625 O O . MET A 1 75 ? -0.497 -7.656 -2.794 1.00 85.81 75 MET A O 1
ATOM 629 N N . ILE A 1 76 ? -2.734 -7.893 -2.772 1.00 85.56 76 ILE A N 1
ATOM 630 C CA . ILE A 1 76 ? -2.776 -8.976 -3.762 1.00 85.56 76 ILE A CA 1
ATOM 631 C C . ILE A 1 76 ? -2.240 -8.475 -5.110 1.00 85.56 76 ILE A C 1
ATOM 633 O O . ILE A 1 76 ? -1.313 -9.069 -5.656 1.00 85.56 76 ILE A O 1
ATOM 637 N N . ASP A 1 77 ? -2.724 -7.326 -5.592 1.00 86.75 77 ASP A N 1
ATOM 638 C CA . ASP A 1 77 ? -2.313 -6.753 -6.880 1.00 86.75 77 ASP A CA 1
ATOM 639 C C . ASP A 1 77 ? -0.808 -6.435 -6.940 1.00 86.75 77 ASP A C 1
ATOM 641 O O . ASP A 1 77 ? -0.180 -6.568 -7.998 1.00 86.75 77 ASP A O 1
ATOM 645 N N . LEU A 1 78 ? -0.227 -5.974 -5.827 1.00 85.25 78 LEU A N 1
ATOM 646 C CA . LEU A 1 78 ? 1.207 -5.705 -5.691 1.00 85.25 78 LEU A CA 1
ATOM 647 C C . LEU A 1 78 ? 2.017 -6.998 -5.570 1.00 85.25 78 LEU A C 1
ATOM 649 O O . LEU A 1 78 ? 3.137 -7.068 -6.077 1.00 85.25 78 LEU A O 1
ATOM 653 N N . HIS A 1 79 ? 1.465 -8.023 -4.925 1.00 82.88 79 HIS A N 1
ATOM 654 C CA . HIS A 1 79 ? 2.113 -9.321 -4.811 1.00 82.88 79 HIS A CA 1
ATOM 655 C C . HIS A 1 79 ? 2.222 -10.039 -6.154 1.00 82.88 79 HIS A C 1
ATOM 657 O O . HIS A 1 79 ? 3.297 -10.522 -6.494 1.00 82.88 79 HIS A O 1
ATOM 663 N N . GLU A 1 80 ? 1.158 -10.038 -6.958 1.00 84.50 80 GLU A N 1
ATOM 664 C CA . GLU A 1 80 ? 1.176 -10.597 -8.319 1.00 84.50 80 GLU A CA 1
ATOM 665 C C . GLU A 1 80 ? 2.200 -9.901 -9.233 1.00 84.50 80 GLU A C 1
ATOM 667 O O . GLU A 1 80 ? 2.649 -10.453 -10.240 1.00 84.50 80 GLU A O 1
ATOM 672 N N . LYS A 1 81 ? 2.584 -8.668 -8.883 1.00 81.31 81 LYS A N 1
ATOM 673 C CA . LYS A 1 81 ? 3.628 -7.883 -9.560 1.00 81.31 81 LYS A CA 1
ATOM 674 C C . LYS A 1 81 ? 5.004 -8.046 -8.924 1.00 81.31 81 LYS A C 1
ATOM 676 O O . LYS A 1 81 ? 5.930 -7.352 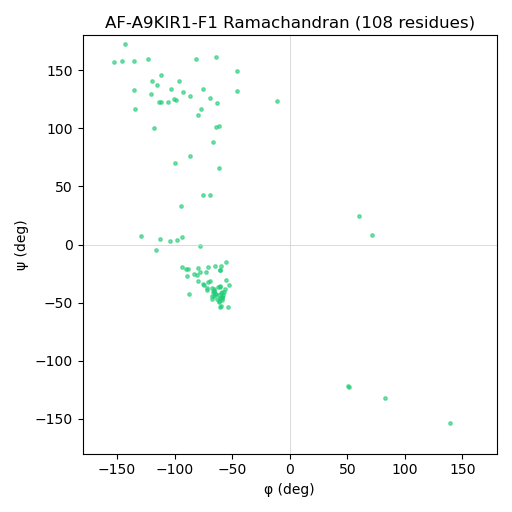-9.335 1.00 81.31 81 LYS A O 1
ATOM 681 N N . GLU A 1 82 ? 5.125 -8.945 -7.948 1.00 79.06 82 GLU A N 1
ATOM 682 C CA . GLU A 1 82 ? 6.352 -9.262 -7.213 1.00 79.06 82 GLU A CA 1
ATOM 683 C C . GLU A 1 82 ? 6.932 -8.043 -6.466 1.00 79.06 82 GLU A C 1
ATOM 685 O O . GLU A 1 82 ? 8.123 -7.976 -6.169 1.00 79.06 82 GLU A O 1
ATOM 690 N N . LEU A 1 83 ? 6.084 -7.058 -6.144 1.00 79.00 83 LEU A N 1
ATOM 691 C CA . LEU A 1 83 ? 6.478 -5.820 -5.461 1.00 79.00 83 LEU A CA 1
ATOM 692 C C . LEU A 1 83 ? 6.426 -5.942 -3.939 1.00 79.00 83 LEU A C 1
ATOM 694 O O . LEU A 1 83 ? 7.157 -5.245 -3.228 1.00 79.00 83 LEU A O 1
ATOM 698 N N . ILE A 1 84 ? 5.560 -6.824 -3.440 1.00 78.06 84 ILE A N 1
ATOM 699 C CA . ILE A 1 84 ? 5.451 -7.157 -2.023 1.00 78.06 84 ILE A CA 1
ATOM 700 C C . ILE A 1 84 ? 5.334 -8.671 -1.828 1.00 78.06 84 ILE A C 1
ATOM 702 O O . ILE A 1 84 ? 4.905 -9.414 -2.711 1.00 78.06 84 ILE A O 1
ATOM 706 N N . ILE A 1 85 ? 5.685 -9.132 -0.632 1.00 72.94 85 ILE A N 1
ATOM 707 C CA . ILE A 1 85 ? 5.540 -10.528 -0.215 1.00 72.94 85 ILE A CA 1
ATOM 708 C C . ILE A 1 85 ? 4.279 -10.612 0.654 1.00 72.94 85 ILE A C 1
ATOM 710 O O . ILE A 1 85 ? 4.185 -9.878 1.634 1.00 72.94 85 ILE A O 1
ATOM 714 N N . LEU A 1 86 ? 3.322 -11.489 0.313 1.00 64.19 86 LEU A N 1
ATOM 715 C CA . LEU A 1 86 ? 2.045 -11.622 1.044 1.00 64.19 86 LEU A CA 1
ATOM 716 C C . LEU A 1 86 ? 2.191 -12.126 2.481 1.00 64.19 86 LEU A C 1
ATOM 718 O O . LEU A 1 86 ? 1.292 -11.905 3.286 1.00 64.19 86 LEU A O 1
ATOM 722 N N . ASN A 1 87 ? 3.325 -12.737 2.833 1.00 61.50 87 ASN A N 1
ATOM 723 C CA . ASN A 1 87 ? 3.653 -13.124 4.208 1.00 61.50 87 ASN A CA 1
ATOM 724 C C . ASN A 1 87 ? 4.062 -11.906 5.069 1.00 61.50 87 ASN A C 1
ATOM 726 O O . ASN A 1 87 ? 5.068 -11.914 5.776 1.00 61.50 87 ASN A O 1
ATOM 730 N N . TRP A 1 88 ? 3.313 -10.815 4.914 1.00 59.00 88 TRP A N 1
ATOM 731 C CA . TRP A 1 88 ? 3.544 -9.498 5.493 1.00 59.00 88 TRP A CA 1
ATOM 732 C C . TRP A 1 88 ? 3.128 -9.417 6.965 1.00 59.00 88 TRP A C 1
ATOM 734 O O . TRP A 1 88 ? 3.280 -8.372 7.578 1.00 59.00 88 TRP A O 1
ATOM 744 N N . ASP A 1 89 ? 2.596 -10.478 7.566 1.00 50.50 89 ASP A N 1
ATOM 745 C CA . ASP A 1 89 ? 2.307 -10.450 8.997 1.00 50.50 89 ASP A CA 1
ATOM 746 C C . ASP A 1 89 ? 3.617 -10.625 9.793 1.00 50.50 89 ASP A C 1
ATOM 748 O O . ASP A 1 89 ? 4.245 -11.685 9.696 1.00 50.50 89 ASP A O 1
ATOM 752 N N . PRO A 1 90 ? 4.060 -9.630 10.591 1.00 48.28 90 PRO A N 1
ATOM 753 C CA . PRO A 1 90 ? 5.217 -9.796 11.470 1.00 48.28 90 PRO A CA 1
ATOM 754 C C . PRO A 1 90 ? 5.045 -10.995 12.417 1.00 48.28 90 PRO A C 1
ATOM 756 O O . PRO A 1 90 ? 6.026 -11.667 12.734 1.00 48.28 90 PRO A O 1
ATOM 759 N N . LEU A 1 91 ? 3.798 -11.316 12.793 1.00 44.47 91 LEU A N 1
ATOM 760 C CA . LEU A 1 91 ? 3.465 -12.427 13.683 1.00 44.47 91 LEU A CA 1
ATOM 761 C C . LEU A 1 91 ? 3.660 -13.799 13.030 1.00 44.47 91 LEU A C 1
ATOM 763 O O . LEU A 1 91 ? 3.789 -14.781 13.752 1.00 44.47 91 LEU A O 1
ATOM 767 N N . LEU A 1 92 ? 3.713 -13.910 11.697 1.00 43.06 92 LEU A N 1
ATOM 768 C CA . LEU A 1 92 ? 3.976 -15.198 11.041 1.00 43.06 92 LEU A CA 1
ATOM 769 C C . LEU A 1 92 ? 5.428 -15.653 11.239 1.00 43.06 92 LEU A C 1
ATOM 771 O O . LEU A 1 92 ? 5.673 -16.849 11.376 1.00 43.06 92 LEU A O 1
ATOM 775 N N . LYS A 1 93 ? 6.390 -14.722 11.333 1.00 42.03 93 LYS A N 1
ATOM 776 C CA . LYS A 1 93 ? 7.789 -15.065 11.653 1.00 42.03 93 LYS A CA 1
ATOM 777 C C . LYS A 1 93 ? 7.968 -15.478 13.114 1.00 42.03 93 LYS A C 1
ATOM 779 O O . LYS A 1 93 ? 8.718 -16.415 13.384 1.00 42.03 93 LYS A O 1
ATOM 784 N N . ASP A 1 94 ? 7.250 -14.831 14.028 1.00 45.56 94 ASP A N 1
ATOM 785 C CA . ASP A 1 94 ? 7.305 -15.181 15.450 1.00 45.56 94 ASP A CA 1
ATOM 786 C C . ASP A 1 94 ? 6.530 -16.479 15.750 1.00 45.56 94 ASP A C 1
ATOM 788 O O . ASP A 1 94 ? 6.992 -17.290 16.548 1.00 45.56 94 ASP A O 1
ATOM 792 N N . ARG A 1 95 ? 5.423 -16.759 15.042 1.00 39.91 95 ARG A N 1
ATOM 793 C CA . ARG A 1 95 ? 4.662 -18.019 15.179 1.00 39.91 95 ARG A CA 1
ATOM 794 C C . ARG A 1 95 ? 5.378 -19.235 14.597 1.00 39.91 95 ARG A C 1
ATOM 796 O O . ARG A 1 95 ? 5.388 -20.282 15.232 1.00 39.91 95 ARG A O 1
ATOM 803 N N . MET A 1 96 ? 6.058 -19.096 13.453 1.00 40.22 96 MET A N 1
ATOM 804 C CA . MET A 1 96 ? 6.849 -20.199 12.880 1.00 40.22 96 MET A CA 1
ATOM 805 C C . MET A 1 96 ? 7.975 -20.684 13.807 1.00 40.22 96 MET A C 1
ATOM 807 O O . MET A 1 96 ? 8.450 -21.805 13.655 1.00 40.22 96 MET A O 1
ATOM 811 N N . SER A 1 97 ? 8.410 -19.850 14.755 1.00 45.22 97 SER A N 1
ATOM 812 C CA . SER A 1 97 ? 9.469 -20.200 15.702 1.00 45.22 97 SER A CA 1
ATOM 813 C C . SER A 1 97 ? 8.961 -21.055 16.869 1.00 45.22 97 SER A C 1
ATOM 815 O O . SER A 1 97 ? 9.736 -21.818 17.434 1.00 45.22 97 SER A O 1
ATOM 817 N N . GLN A 1 98 ? 7.678 -20.959 17.236 1.00 38.81 98 GLN A N 1
ATOM 818 C CA . GLN A 1 98 ? 7.116 -21.737 18.346 1.00 38.81 98 GLN A CA 1
ATOM 819 C C . GLN A 1 98 ? 6.616 -23.114 17.895 1.00 38.81 98 GLN A C 1
ATOM 821 O O . GLN A 1 98 ? 6.976 -24.106 18.521 1.00 38.81 98 GLN A O 1
ATOM 826 N N . ASP A 1 99 ? 5.938 -23.213 16.749 1.00 39.56 99 ASP A N 1
ATOM 827 C CA . ASP A 1 99 ? 5.326 -24.486 16.328 1.00 39.56 99 ASP A CA 1
ATOM 828 C C . ASP A 1 99 ? 6.351 -25.543 15.853 1.00 39.56 99 ASP A C 1
ATOM 830 O O . ASP A 1 99 ? 6.099 -26.741 15.945 1.00 39.56 99 ASP A O 1
ATOM 834 N N . ILE A 1 100 ? 7.551 -25.137 15.410 1.00 42.53 100 ILE A N 1
ATOM 835 C CA . ILE A 1 100 ? 8.631 -26.083 15.048 1.00 42.53 100 ILE A CA 1
ATOM 836 C C . ILE A 1 100 ? 9.330 -26.641 16.301 1.00 42.53 100 ILE A C 1
ATOM 838 O O . ILE A 1 100 ? 9.900 -27.731 16.261 1.00 42.53 100 ILE A O 1
ATOM 842 N N . THR A 1 101 ? 9.275 -25.927 17.427 1.00 41.31 101 THR A N 1
ATOM 843 C CA . THR A 1 101 ? 9.912 -26.386 18.672 1.00 41.31 101 THR A CA 1
ATOM 844 C C . THR A 1 101 ? 9.023 -27.365 19.440 1.00 41.31 101 THR A C 1
ATOM 846 O O . THR A 1 101 ? 9.545 -28.219 20.153 1.00 41.31 101 THR A O 1
ATOM 849 N N . ASP A 1 102 ? 7.704 -27.298 19.239 1.00 40.00 102 ASP A N 1
ATOM 850 C CA . ASP A 1 102 ? 6.744 -28.189 19.898 1.00 40.00 102 ASP A CA 1
ATOM 851 C C . ASP A 1 102 ? 6.491 -29.499 19.118 1.00 40.00 102 ASP A C 1
ATOM 853 O O . ASP A 1 102 ? 6.108 -30.500 19.725 1.00 40.00 102 ASP A O 1
ATOM 857 N N . GLU A 1 103 ? 6.769 -29.553 17.805 1.00 41.31 103 GLU A N 1
ATOM 858 C CA . GLU A 1 103 ? 6.659 -30.793 17.008 1.00 41.31 103 GLU A CA 1
ATOM 859 C C . GLU A 1 103 ? 7.969 -31.592 16.883 1.00 41.31 103 GLU A C 1
ATOM 861 O O . GLU A 1 103 ? 7.931 -32.796 16.620 1.00 41.31 103 GLU A O 1
ATOM 866 N N . ILE A 1 104 ? 9.135 -30.982 17.124 1.00 42.16 104 ILE A N 1
ATOM 867 C CA . ILE A 1 104 ? 10.419 -31.700 17.145 1.00 42.16 104 ILE A CA 1
ATOM 868 C C . ILE A 1 104 ? 10.794 -31.979 18.598 1.00 42.16 104 ILE A C 1
ATOM 870 O O . ILE A 1 104 ? 11.726 -31.411 19.169 1.00 42.16 104 ILE A O 1
ATOM 874 N N . GLY A 1 105 ? 10.021 -32.888 19.194 1.00 39.84 105 GLY A N 1
ATOM 875 C CA . GLY A 1 105 ? 10.379 -33.548 20.437 1.00 39.84 105 GLY A CA 1
ATOM 876 C C . GLY A 1 105 ? 11.835 -34.019 20.400 1.00 39.84 105 GLY A C 1
ATOM 877 O O . GLY A 1 105 ? 12.291 -34.609 19.422 1.00 39.84 105 GLY A O 1
ATOM 878 N N . GLY A 1 106 ? 12.530 -33.698 21.491 1.00 44.62 106 GLY A N 1
ATOM 879 C CA . GLY A 1 106 ? 13.926 -33.969 21.808 1.00 44.62 106 GLY A CA 1
ATOM 880 C C . 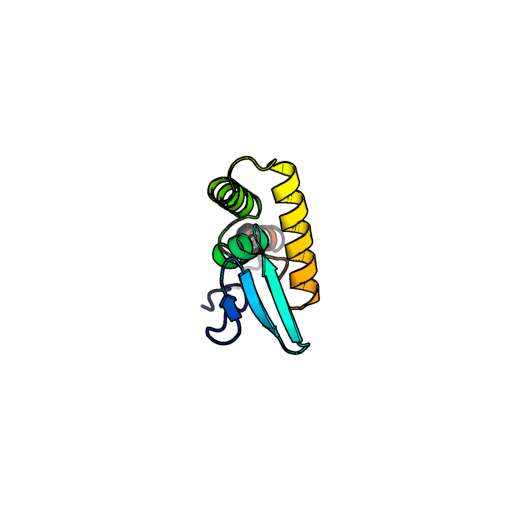GLY A 1 106 ? 14.687 -34.945 20.913 1.00 44.62 106 GLY A C 1
ATOM 881 O O . GLY A 1 106 ? 14.395 -36.137 20.867 1.00 44.62 106 GLY A O 1
ATOM 882 N N . VAL A 1 107 ? 15.798 -34.458 20.367 1.00 35.53 107 VAL A N 1
ATOM 883 C CA . VAL A 1 107 ? 16.966 -35.309 20.146 1.00 35.53 107 VAL A CA 1
ATOM 884 C C . VAL A 1 107 ? 18.103 -34.748 20.986 1.00 35.53 107 VAL A C 1
ATOM 886 O O . VAL A 1 107 ? 18.723 -33.739 20.657 1.00 35.53 107 VAL A O 1
ATOM 889 N N . VAL A 1 108 ? 18.311 -35.401 22.126 1.00 38.41 108 VAL A N 1
ATOM 890 C CA . VAL A 1 108 ? 19.532 -35.311 22.923 1.00 38.41 108 VAL A CA 1
ATOM 891 C C . VAL A 1 108 ? 20.628 -36.002 22.117 1.00 38.41 108 VAL A C 1
ATOM 893 O O . VAL A 1 108 ? 20.452 -37.154 21.723 1.00 38.41 108 VAL A O 1
ATOM 896 N N . TYR A 1 109 ? 21.743 -35.319 21.879 1.00 37.34 109 TYR A N 1
ATOM 897 C CA . TYR A 1 109 ? 22.991 -35.988 21.528 1.00 37.34 109 TYR A CA 1
ATOM 898 C C . TYR A 1 109 ? 23.907 -35.924 22.751 1.00 37.34 109 TYR A C 1
ATOM 900 O O . TYR A 1 109 ? 24.139 -34.837 23.285 1.00 37.34 109 TYR A O 1
ATOM 908 N N . GLU A 1 110 ? 24.323 -37.108 23.208 1.00 42.41 110 GLU A N 1
ATOM 909 C CA . GLU A 1 110 ? 25.431 -37.324 24.150 1.00 42.41 110 GLU A CA 1
ATOM 910 C C . GLU A 1 110 ? 26.756 -36.772 23.604 1.00 42.41 110 GLU A C 1
ATOM 912 O O . GLU A 1 110 ? 26.960 -36.824 22.366 1.00 42.41 110 GLU A O 1
#

Organism: Lachnoclostridium phytofermentans (strain ATCC 700394 / DSM 18823 / ISDg) (NCBI:txid357809)

Secondary structure (DSSP, 8-state):
-----SS--TTSEEEETTEEEEEETTEEEEEETHHHHHHHH--SSS-HHHHHHHHHHHH-S--HHHHHHHHHHHHHHHHTTTSS-S---HHHHHHHHHHHHHHS------

pLDDT: mean 72.3, std 19.79, range [30.23, 92.12]